Protein AF-A0A7L4Z7W6-F1 (afdb_monomer_lite)

Secondary structure (DSSP, 8-state):
------SEEEEEEEESSHHHHHHHHHHHHHHHHTT--EEEEEEGGGTEEEEEEESS--------

Foldseek 3Di:
DPP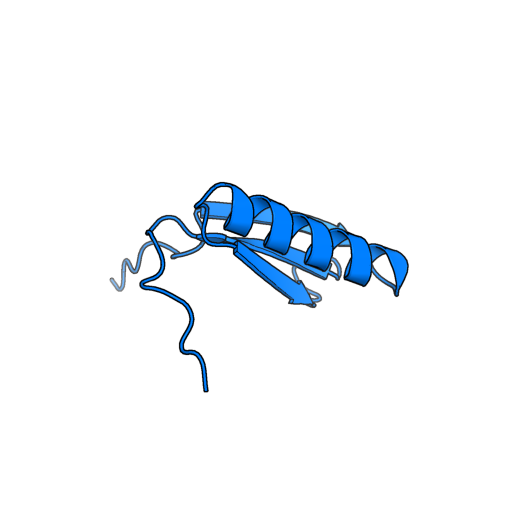PPDQFPDKAAQADDDVSQVVQVVVQVVCVVVQWHKDWDADVVRRGIIIGTGPDSPDDDPDD

Radius of gyration: 12.54 Å; chains: 1; bounding box: 30×33×30 Å

Sequence (64 aa):
MSGLADPVARVLRHGTGPAARRAAAEQADRLWARGVAARAVFRPGYGGWAVLVFRAPVRKRPRE

Structure (mmCIF, N/CA/C/O backbone):
data_AF-A0A7L4Z7W6-F1
#
_entry.id   AF-A0A7L4Z7W6-F1
#
loop_
_atom_site.group_PDB
_atom_site.id
_atom_site.type_symbol
_atom_site.label_atom_id
_atom_site.label_alt_id
_atom_site.label_comp_id
_atom_site.label_asym_id
_atom_site.label_entity_id
_atom_site.label_seq_id
_atom_site.pdbx_PDB_ins_code
_atom_site.Cartn_x
_atom_site.Cartn_y
_atom_site.Cartn_z
_atom_site.occupancy
_atom_site.B_iso_or_equiv
_atom_site.auth_seq_id
_atom_site.auth_comp_id
_atom_site.auth_asym_id
_atom_site.auth_atom_id
_atom_site.pdbx_PDB_model_num
ATOM 1 N N . MET A 1 1 ? -14.828 -24.875 5.876 1.00 36.88 1 MET A N 1
ATOM 2 C CA . MET A 1 1 ? -14.664 -23.753 4.926 1.00 36.88 1 MET A CA 1
ATOM 3 C C . MET A 1 1 ? -14.013 -22.596 5.670 1.00 36.88 1 MET A C 1
ATOM 5 O O . MET A 1 1 ? -14.697 -21.898 6.406 1.00 36.88 1 MET A O 1
ATOM 9 N N . SER A 1 2 ? -12.690 -22.443 5.580 1.00 42.88 2 SER A N 1
ATOM 10 C CA . SER A 1 2 ? -11.960 -21.395 6.311 1.00 42.88 2 SER A CA 1
ATOM 11 C C . SER A 1 2 ? -12.094 -20.054 5.589 1.00 42.88 2 SER A C 1
ATOM 13 O O . SER A 1 2 ? -11.237 -19.672 4.800 1.00 42.88 2 SER A O 1
ATOM 15 N N . GLY A 1 3 ? -13.203 -19.358 5.836 1.00 46.09 3 GLY A N 1
ATOM 16 C CA . GLY A 1 3 ? -13.463 -17.999 5.360 1.00 46.09 3 GLY A CA 1
ATOM 17 C C . GLY A 1 3 ? -12.729 -16.945 6.189 1.00 46.09 3 GLY A C 1
ATOM 18 O O . GLY A 1 3 ? -13.366 -16.073 6.773 1.00 46.09 3 GLY A O 1
ATOM 19 N N . LEU A 1 4 ? -11.398 -17.027 6.282 1.00 51.12 4 LEU A N 1
ATOM 20 C CA . LEU A 1 4 ? -10.610 -15.919 6.819 1.00 51.12 4 LEU A CA 1
ATOM 21 C C . LEU A 1 4 ? -10.646 -14.802 5.778 1.00 51.12 4 LEU A C 1
ATOM 23 O O . LEU A 1 4 ? -9.962 -14.878 4.760 1.00 51.12 4 LEU A O 1
ATOM 27 N N . ALA A 1 5 ? -11.500 -13.803 6.008 1.00 55.97 5 ALA A N 1
ATOM 28 C CA . ALA A 1 5 ? -11.519 -12.583 5.217 1.00 55.97 5 ALA A CA 1
ATOM 29 C C . ALA A 1 5 ? -10.081 -12.071 5.093 1.00 55.97 5 ALA A C 1
ATOM 31 O O . ALA A 1 5 ? -9.416 -11.865 6.111 1.00 55.97 5 ALA A O 1
ATOM 32 N N . ASP A 1 6 ? -9.595 -11.928 3.858 1.00 62.38 6 ASP A N 1
ATOM 33 C CA . ASP A 1 6 ? -8.223 -11.499 3.622 1.00 62.38 6 ASP A CA 1
ATOM 34 C C . ASP A 1 6 ? -7.994 -10.182 4.390 1.00 62.38 6 ASP A C 1
ATOM 36 O O . ASP A 1 6 ? -8.758 -9.221 4.211 1.00 62.38 6 ASP A O 1
ATOM 40 N N . PRO A 1 7 ? -7.012 -10.128 5.310 1.00 78.19 7 PRO A N 1
ATOM 41 C CA . PRO A 1 7 ? -6.797 -8.948 6.139 1.00 78.19 7 PRO A CA 1
ATOM 42 C C . PRO A 1 7 ? -6.396 -7.737 5.290 1.00 78.19 7 PRO A C 1
ATOM 44 O O . PRO A 1 7 ? -6.461 -6.601 5.771 1.00 78.19 7 PRO A O 1
ATOM 47 N N . VAL A 1 8 ? -5.997 -7.959 4.033 1.00 81.81 8 VAL A N 1
ATOM 48 C CA . VAL A 1 8 ? -5.653 -6.928 3.065 1.00 81.81 8 VAL A CA 1
ATOM 49 C C . VAL A 1 8 ? -6.920 -6.405 2.380 1.00 81.81 8 VAL A C 1
ATOM 51 O O . VAL A 1 8 ? -7.575 -7.072 1.587 1.00 81.81 8 VAL A O 1
ATOM 54 N N . ALA A 1 9 ? -7.242 -5.143 2.652 1.00 86.44 9 ALA A N 1
ATOM 55 C CA . ALA A 1 9 ? -8.291 -4.396 1.970 1.00 86.44 9 ALA A CA 1
ATOM 56 C C . ALA A 1 9 ? -7.932 -4.099 0.514 1.00 86.44 9 ALA A C 1
ATOM 58 O O . ALA A 1 9 ? -8.798 -4.124 -0.360 1.00 86.44 9 ALA A O 1
ATOM 59 N N . ARG A 1 10 ? -6.664 -3.743 0.276 1.00 90.44 10 ARG A N 1
ATOM 60 C CA . ARG A 1 10 ? -6.191 -3.243 -1.016 1.00 90.44 10 ARG A CA 1
ATOM 61 C C . ARG A 1 10 ? -4.700 -3.496 -1.199 1.00 90.44 10 ARG A C 1
ATOM 63 O O . ARG A 1 10 ? -3.928 -3.392 -0.251 1.00 90.44 10 ARG A O 1
ATOM 70 N N . VAL A 1 11 ? -4.300 -3.755 -2.441 1.00 92.44 11 VAL A N 1
ATOM 71 C CA . VAL A 1 11 ? -2.895 -3.856 -2.857 1.00 92.44 11 VAL A CA 1
ATOM 72 C C . VAL A 1 11 ? -2.587 -2.723 -3.835 1.00 92.44 11 VAL A C 1
ATOM 74 O O . VAL A 1 11 ? -3.258 -2.598 -4.859 1.00 92.44 11 VAL A O 1
ATOM 77 N N . LEU A 1 12 ? -1.582 -1.901 -3.533 1.00 93.62 12 LEU A N 1
ATOM 78 C CA . LEU A 1 12 ? -1.074 -0.846 -4.419 1.00 93.62 12 LEU A CA 1
ATOM 79 C C . LEU A 1 12 ? 0.256 -1.305 -5.017 1.00 93.62 12 LEU A C 1
ATOM 81 O O . LEU A 1 12 ? 1.198 -1.553 -4.273 1.00 93.62 12 LEU A O 1
ATOM 85 N N . ARG A 1 13 ? 0.345 -1.471 -6.338 1.00 95.19 13 ARG A N 1
ATOM 86 C CA . ARG A 1 13 ? 1.537 -2.027 -7.005 1.00 95.19 13 ARG A CA 1
ATOM 87 C C . ARG A 1 13 ? 2.464 -0.902 -7.474 1.00 95.19 13 ARG A C 1
ATOM 89 O O . ARG A 1 13 ? 1.985 0.064 -8.056 1.00 95.19 13 ARG A O 1
ATOM 96 N N . HIS A 1 14 ? 3.769 -1.056 -7.248 1.00 90.19 14 HIS A N 1
ATOM 97 C CA . HIS A 1 14 ? 4.805 -0.081 -7.621 1.00 90.19 14 HIS A CA 1
ATOM 98 C C . HIS A 1 14 ? 5.842 -0.622 -8.618 1.00 90.19 14 HIS A C 1
ATOM 100 O O . HIS A 1 14 ? 6.558 0.168 -9.225 1.00 90.19 14 HIS A O 1
ATOM 106 N N . GLY A 1 15 ? 5.930 -1.942 -8.806 1.00 91.50 15 GLY A N 1
ATOM 107 C CA . GLY A 1 15 ? 6.869 -2.566 -9.745 1.00 91.50 15 GLY A CA 1
ATOM 108 C C . GLY A 1 15 ? 8.230 -2.889 -9.123 1.00 91.50 15 GLY A C 1
ATOM 109 O O . GLY A 1 15 ? 8.365 -3.026 -7.907 1.00 91.50 15 GLY A O 1
ATOM 110 N N . THR A 1 16 ? 9.260 -3.066 -9.944 1.00 93.38 16 THR A N 1
ATOM 111 C CA . THR A 1 16 ? 10.581 -3.544 -9.502 1.00 93.38 16 THR A CA 1
ATOM 112 C C . THR A 1 16 ? 11.612 -2.427 -9.344 1.00 93.38 16 THR A C 1
ATOM 114 O O . THR A 1 16 ? 11.516 -1.366 -9.952 1.00 93.38 16 THR A O 1
ATOM 117 N N . GLY A 1 17 ? 12.650 -2.695 -8.546 1.00 94.00 17 GLY A N 1
ATOM 118 C CA . GLY A 1 17 ? 13.836 -1.843 -8.436 1.00 94.00 17 GLY A CA 1
ATOM 119 C C . GLY A 1 17 ? 13.847 -0.866 -7.249 1.00 94.00 17 GLY A C 1
ATOM 120 O O . GLY A 1 17 ? 12.901 -0.816 -6.454 1.00 94.00 17 GLY A O 1
ATOM 121 N N . PRO A 1 18 ? 14.941 -0.092 -7.095 1.00 94.06 18 PRO A N 1
ATOM 122 C CA . PRO A 1 18 ? 15.148 0.791 -5.944 1.00 94.06 18 PRO A CA 1
ATOM 123 C C . PRO A 1 18 ? 14.129 1.933 -5.852 1.00 94.06 18 PRO A C 1
ATOM 125 O O . PRO A 1 18 ? 13.699 2.281 -4.754 1.00 94.06 18 PRO A O 1
ATOM 128 N N . ALA A 1 19 ? 13.709 2.487 -6.995 1.00 95.12 19 ALA A N 1
ATOM 129 C CA . ALA A 1 19 ? 12.697 3.541 -7.045 1.00 95.12 19 ALA A CA 1
ATOM 130 C C . ALA A 1 19 ? 11.330 3.028 -6.564 1.00 95.12 19 ALA A C 1
ATOM 132 O O . ALA A 1 19 ? 10.704 3.649 -5.708 1.00 95.12 19 ALA A O 1
ATOM 133 N N . ALA A 1 20 ? 10.917 1.843 -7.027 1.00 94.81 20 ALA A N 1
ATOM 134 C CA . ALA A 1 20 ? 9.673 1.208 -6.598 1.00 94.81 20 ALA A CA 1
ATOM 135 C C . ALA A 1 20 ? 9.680 0.862 -5.100 1.00 94.81 20 ALA A C 1
ATOM 137 O O . ALA A 1 20 ? 8.671 1.049 -4.420 1.00 94.81 20 ALA A O 1
ATOM 138 N N . ARG A 1 21 ? 10.830 0.429 -4.559 1.00 94.50 21 ARG A N 1
ATOM 139 C CA . ARG A 1 21 ? 11.009 0.209 -3.114 1.00 94.50 21 ARG A CA 1
ATOM 140 C C . ARG A 1 21 ? 10.745 1.479 -2.311 1.00 94.50 21 ARG A C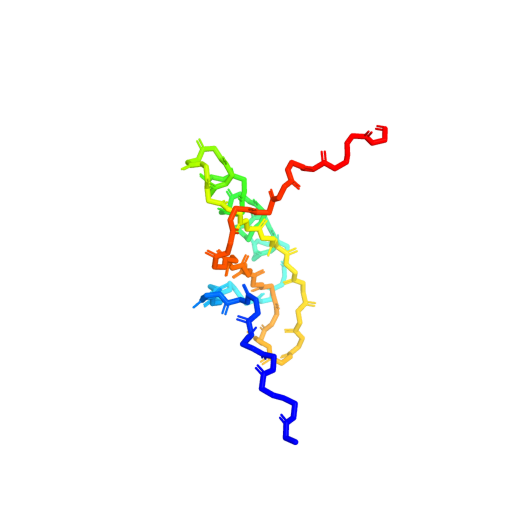 1
ATOM 142 O O . ARG A 1 21 ? 9.995 1.431 -1.339 1.00 94.50 21 ARG A O 1
ATOM 149 N N . ARG A 1 22 ? 11.375 2.593 -2.703 1.00 96.44 22 ARG A N 1
ATOM 150 C CA . ARG A 1 22 ? 11.224 3.889 -2.021 1.00 96.44 22 ARG A CA 1
ATOM 151 C C . ARG A 1 22 ? 9.784 4.383 -2.108 1.00 96.44 22 ARG A C 1
ATOM 153 O O . ARG A 1 22 ? 9.204 4.700 -1.079 1.00 96.44 22 ARG A O 1
ATOM 160 N N . ALA A 1 23 ? 9.182 4.329 -3.296 1.00 95.81 23 ALA A N 1
ATOM 161 C CA . ALA A 1 23 ? 7.792 4.727 -3.499 1.00 95.81 23 ALA A CA 1
ATOM 162 C C . ALA A 1 23 ? 6.814 3.906 -2.638 1.00 95.81 23 ALA A C 1
ATOM 164 O O . ALA A 1 23 ? 5.929 4.478 -2.004 1.00 95.81 23 ALA A O 1
ATOM 165 N N . ALA A 1 24 ? 6.999 2.583 -2.558 1.00 95.69 24 ALA A N 1
ATOM 166 C CA . ALA A 1 24 ? 6.167 1.726 -1.717 1.00 95.69 24 ALA A CA 1
ATOM 167 C C . ALA A 1 24 ? 6.357 2.023 -0.218 1.00 95.69 24 ALA A C 1
ATOM 169 O O . ALA A 1 24 ? 5.379 2.060 0.528 1.00 95.69 24 ALA A O 1
ATOM 170 N N . ALA A 1 25 ? 7.596 2.252 0.229 1.00 94.94 25 ALA A N 1
ATOM 171 C CA . ALA A 1 25 ? 7.889 2.609 1.617 1.00 94.94 25 ALA A CA 1
ATOM 172 C C . ALA A 1 25 ? 7.261 3.957 2.001 1.00 94.94 25 ALA A C 1
ATOM 174 O O . ALA A 1 25 ? 6.483 4.016 2.952 1.00 94.94 25 ALA A O 1
ATOM 175 N N . GLU A 1 26 ? 7.495 5.003 1.205 1.00 96.81 26 GLU A N 1
ATOM 176 C CA . GLU A 1 26 ? 6.901 6.323 1.428 1.00 96.81 26 GLU A CA 1
ATOM 177 C C . GLU A 1 26 ? 5.374 6.272 1.423 1.00 96.81 26 GLU A C 1
ATOM 179 O O . GLU A 1 26 ? 4.721 6.922 2.239 1.00 96.81 26 GLU A O 1
ATOM 184 N N . GLN A 1 27 ? 4.775 5.501 0.513 1.00 96.12 27 GLN A N 1
ATOM 185 C CA . GLN A 1 27 ? 3.325 5.384 0.458 1.00 96.12 27 GLN A CA 1
ATOM 186 C C . GLN A 1 27 ? 2.763 4.639 1.675 1.00 96.12 27 GLN A C 1
ATOM 188 O O . GLN A 1 27 ? 1.725 5.047 2.199 1.00 96.12 27 GLN A O 1
ATOM 193 N N . ALA A 1 28 ? 3.445 3.601 2.164 1.00 94.81 28 ALA A N 1
ATOM 194 C CA . ALA A 1 28 ? 3.071 2.943 3.412 1.00 94.81 28 ALA A CA 1
ATOM 195 C C . ALA A 1 28 ? 3.161 3.909 4.607 1.00 94.81 28 ALA A C 1
ATOM 197 O O . ALA A 1 28 ? 2.223 3.966 5.403 1.00 94.81 28 ALA A O 1
ATOM 198 N N . ASP A 1 29 ? 4.221 4.715 4.703 1.00 95.00 29 ASP A N 1
ATOM 199 C CA . ASP A 1 29 ? 4.379 5.701 5.780 1.00 95.00 29 ASP A CA 1
ATOM 200 C C . ASP A 1 29 ? 3.324 6.816 5.711 1.00 95.00 29 ASP A C 1
ATOM 202 O O . ASP A 1 29 ? 2.739 7.181 6.732 1.00 95.00 29 ASP A O 1
ATOM 206 N N . ARG A 1 30 ? 2.986 7.306 4.510 1.00 95.44 30 ARG A N 1
ATOM 207 C CA . ARG A 1 30 ? 1.888 8.274 4.320 1.00 95.44 30 ARG A CA 1
ATOM 208 C C . ARG A 1 30 ? 0.536 7.709 4.752 1.00 95.44 30 ARG A C 1
ATOM 210 O O . ARG A 1 30 ? -0.293 8.452 5.273 1.00 95.44 30 ARG A O 1
ATOM 217 N N . LEU A 1 31 ? 0.290 6.419 4.524 1.00 92.56 31 LEU A N 1
ATOM 218 C CA . LEU A 1 31 ? -0.932 5.756 4.985 1.00 92.56 31 LEU A CA 1
ATOM 219 C C . LEU A 1 31 ? -0.951 5.644 6.512 1.00 92.56 31 LEU A C 1
ATOM 221 O O . LEU A 1 31 ? -1.956 6.012 7.121 1.00 92.56 31 LEU A O 1
ATOM 225 N N . TRP A 1 32 ? 0.170 5.275 7.136 1.00 89.75 32 TRP A N 1
ATOM 226 C CA . TRP A 1 32 ? 0.298 5.277 8.596 1.00 89.75 32 TRP A CA 1
ATOM 227 C C . TRP A 1 32 ? 0.068 6.658 9.208 1.00 89.75 32 TRP A C 1
ATOM 229 O O . TRP A 1 32 ? -0.660 6.768 10.193 1.00 89.75 32 TRP A O 1
ATOM 239 N N . ALA A 1 33 ? 0.616 7.714 8.604 1.00 91.62 33 ALA A N 1
ATOM 240 C CA . ALA A 1 33 ? 0.394 9.093 9.040 1.00 91.62 33 ALA A CA 1
ATOM 241 C C . ALA A 1 33 ? -1.089 9.509 8.977 1.00 91.62 33 ALA A C 1
ATOM 243 O O . ALA A 1 33 ? -1.522 10.376 9.729 1.00 91.62 33 ALA A O 1
ATOM 244 N N . ARG A 1 34 ? -1.882 8.864 8.112 1.00 91.38 34 ARG A N 1
ATOM 245 C CA . ARG A 1 34 ? -3.338 9.053 7.989 1.00 91.38 34 ARG A CA 1
ATOM 246 C C . ARG A 1 34 ? -4.151 8.088 8.862 1.00 91.38 34 ARG A C 1
ATOM 248 O O . ARG A 1 34 ? -5.367 8.026 8.717 1.00 91.38 34 ARG A O 1
ATOM 255 N N . GLY A 1 35 ? -3.502 7.307 9.728 1.00 89.12 35 GLY A N 1
ATOM 256 C CA . GLY A 1 35 ? -4.158 6.303 10.571 1.00 89.12 35 GLY A CA 1
ATOM 257 C C . GLY A 1 35 ? -4.581 5.031 9.827 1.00 89.12 35 GLY A C 1
ATOM 258 O O . GLY A 1 35 ? -5.314 4.213 10.377 1.00 89.12 35 GLY A O 1
ATOM 259 N N . VAL A 1 36 ? -4.123 4.839 8.588 1.00 90.12 36 VAL A N 1
ATOM 260 C CA . VAL A 1 36 ? -4.419 3.656 7.779 1.00 90.12 36 VAL A CA 1
ATOM 261 C C . VAL A 1 36 ? -3.266 2.667 7.904 1.00 90.12 36 VAL A C 1
ATOM 263 O O . VAL A 1 36 ? -2.137 2.952 7.507 1.00 90.12 36 VAL A O 1
ATOM 266 N N . ALA A 1 37 ? -3.546 1.474 8.424 1.00 90.38 37 ALA A N 1
ATOM 267 C CA . ALA A 1 37 ? -2.532 0.439 8.535 1.00 90.38 37 ALA A CA 1
ATOM 268 C C . ALA A 1 37 ? -2.108 -0.050 7.144 1.00 90.38 37 ALA A C 1
ATOM 270 O O . ALA A 1 37 ? -2.921 -0.572 6.373 1.00 90.38 37 ALA A O 1
ATOM 271 N N . ALA A 1 38 ? -0.820 0.094 6.837 1.00 93.06 38 ALA A N 1
ATOM 272 C CA . ALA A 1 38 ? -0.259 -0.310 5.558 1.00 93.06 38 ALA A CA 1
ATOM 273 C C . ALA A 1 38 ? 1.150 -0.903 5.691 1.00 93.06 38 ALA A C 1
ATOM 275 O O . ALA A 1 38 ? 1.869 -0.641 6.653 1.00 93.06 38 ALA A O 1
ATOM 276 N N . ARG A 1 39 ? 1.582 -1.718 4.727 1.00 93.00 39 ARG A N 1
ATOM 277 C CA . ARG A 1 39 ? 2.933 -2.299 4.714 1.00 93.00 39 ARG A CA 1
ATOM 278 C C . ARG A 1 39 ? 3.484 -2.385 3.301 1.00 93.00 39 ARG A C 1
ATOM 280 O O . ARG A 1 39 ? 2.863 -3.000 2.440 1.00 93.00 39 ARG A O 1
ATOM 287 N N . ALA A 1 40 ? 4.684 -1.847 3.101 1.00 95.06 40 ALA A N 1
ATOM 288 C CA . ALA A 1 40 ? 5.468 -2.084 1.897 1.00 95.06 40 ALA A CA 1
ATOM 289 C C . ALA A 1 40 ? 6.057 -3.504 1.916 1.00 95.06 40 ALA A C 1
ATOM 291 O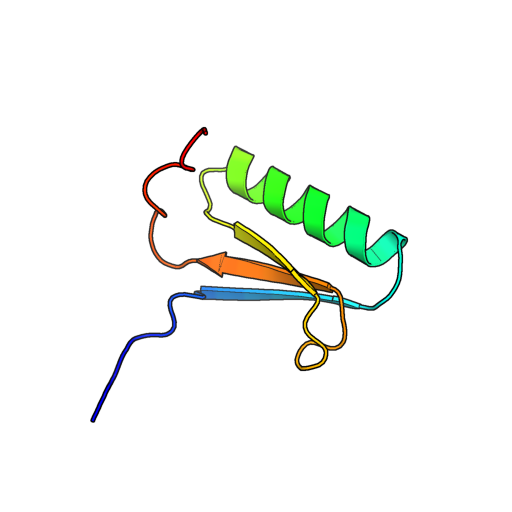 O . ALA A 1 40 ? 6.628 -3.942 2.919 1.00 95.06 40 ALA A O 1
ATOM 292 N N . VAL A 1 41 ? 5.916 -4.231 0.814 1.00 94.62 41 VAL A N 1
ATOM 293 C CA . VAL A 1 41 ? 6.389 -5.609 0.663 1.00 94.62 41 VAL A CA 1
ATOM 294 C C . VAL A 1 41 ? 6.855 -5.845 -0.767 1.00 94.62 41 VAL A C 1
ATOM 296 O O . VAL A 1 41 ? 6.253 -5.345 -1.713 1.00 94.62 41 VAL A O 1
ATOM 299 N N . PHE A 1 42 ? 7.910 -6.637 -0.935 1.00 93.31 42 PHE A N 1
ATOM 300 C CA . PHE A 1 42 ? 8.271 -7.190 -2.233 1.00 93.31 42 PHE A CA 1
ATOM 301 C C . PHE A 1 42 ? 7.597 -8.552 -2.404 1.00 93.31 42 PHE A C 1
ATOM 303 O O . PHE A 1 42 ? 7.847 -9.472 -1.622 1.00 93.31 42 PHE A O 1
ATOM 310 N N . ARG A 1 43 ? 6.733 -8.691 -3.412 1.00 91.38 43 ARG A N 1
ATOM 311 C CA . ARG A 1 43 ? 6.161 -9.981 -3.814 1.00 91.38 43 ARG A CA 1
ATOM 312 C C . ARG A 1 43 ? 6.211 -10.124 -5.336 1.00 91.38 43 ARG A C 1
ATOM 314 O O . ARG A 1 43 ? 5.560 -9.341 -6.030 1.00 91.38 43 ARG A O 1
ATOM 321 N N . PRO A 1 44 ? 6.869 -11.171 -5.866 1.00 89.00 44 PRO A N 1
ATOM 322 C CA . PRO A 1 44 ? 6.839 -11.477 -7.297 1.00 89.00 44 PRO A CA 1
ATOM 323 C C . PRO A 1 44 ? 5.416 -11.626 -7.851 1.00 89.00 44 PRO A C 1
ATOM 325 O O . PRO A 1 44 ? 5.120 -11.109 -8.920 1.00 89.00 44 PRO A O 1
ATOM 328 N N . GLY A 1 45 ? 4.494 -12.210 -7.074 1.00 90.12 45 GLY A N 1
ATOM 329 C CA . GLY A 1 45 ? 3.075 -12.324 -7.445 1.00 90.12 45 GLY A CA 1
ATOM 330 C C . GLY A 1 45 ? 2.327 -10.989 -7.604 1.00 90.12 45 GLY A C 1
ATOM 331 O O . GLY A 1 45 ? 1.215 -10.972 -8.121 1.00 90.12 45 GLY A O 1
ATOM 332 N N . TYR A 1 46 ? 2.921 -9.864 -7.188 1.00 88.25 46 TYR A N 1
ATOM 333 C CA . TYR A 1 46 ? 2.403 -8.510 -7.426 1.00 88.25 46 TYR A CA 1
ATOM 334 C C . TYR A 1 46 ? 3.226 -7.720 -8.452 1.00 88.25 46 TYR A C 1
ATOM 336 O O . TYR A 1 46 ? 3.002 -6.520 -8.610 1.00 88.25 46 TYR A O 1
ATOM 344 N N . GLY A 1 47 ? 4.167 -8.369 -9.143 1.00 88.25 47 GLY A N 1
ATOM 345 C CA . GLY A 1 47 ? 5.068 -7.717 -10.092 1.00 88.25 47 GLY A CA 1
ATOM 346 C C . GLY A 1 47 ? 6.177 -6.894 -9.429 1.00 88.25 47 GLY A C 1
ATOM 347 O O . GLY A 1 47 ? 6.777 -6.052 -10.089 1.00 88.25 47 GLY A O 1
ATOM 348 N N . GLY A 1 48 ? 6.447 -7.103 -8.131 1.00 94.75 48 GLY A N 1
ATOM 349 C CA . GLY A 1 48 ? 7.536 -6.445 -7.405 1.00 94.75 48 GLY A CA 1
ATOM 350 C C . GLY A 1 48 ? 7.107 -5.837 -6.070 1.00 94.75 48 GLY A C 1
ATOM 351 O O . GLY A 1 48 ? 6.435 -6.478 -5.260 1.00 94.75 48 GLY A O 1
ATOM 352 N N . TRP A 1 49 ? 7.542 -4.607 -5.811 1.00 97.06 49 TRP A N 1
ATOM 353 C CA . TRP A 1 49 ? 7.147 -3.836 -4.639 1.00 97.06 49 TRP A CA 1
ATOM 354 C C . TRP A 1 49 ? 5.675 -3.449 -4.714 1.00 97.06 49 TRP A C 1
ATOM 356 O O . TRP A 1 49 ? 5.175 -2.982 -5.740 1.00 97.06 49 TRP A O 1
ATOM 366 N N . ALA A 1 50 ? 4.987 -3.631 -3.597 1.00 96.44 50 ALA A N 1
ATOM 367 C CA . ALA A 1 50 ? 3.600 -3.260 -3.415 1.00 96.44 50 ALA A CA 1
ATOM 368 C C . ALA A 1 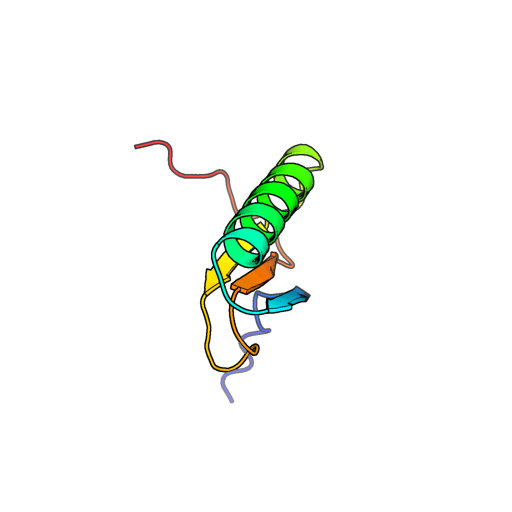50 ? 3.352 -2.793 -1.977 1.00 96.44 50 ALA A C 1
ATOM 370 O O . ALA A 1 50 ? 4.115 -3.113 -1.064 1.00 96.44 50 ALA A O 1
ATOM 371 N N . VAL A 1 51 ? 2.258 -2.068 -1.769 1.00 96.00 51 VAL A N 1
ATOM 372 C CA . VAL A 1 51 ? 1.747 -1.698 -0.451 1.00 96.00 51 VAL A CA 1
ATOM 373 C C . VAL A 1 51 ? 0.474 -2.480 -0.181 1.00 96.00 51 VAL A C 1
ATOM 375 O O . VAL A 1 51 ? -0.492 -2.392 -0.937 1.00 96.00 51 VAL A O 1
ATOM 378 N N . LEU A 1 52 ? 0.475 -3.243 0.906 1.00 94.19 52 LEU A N 1
ATOM 379 C CA . LEU A 1 52 ? -0.720 -3.877 1.449 1.00 94.19 52 LEU A CA 1
ATOM 380 C C . LEU A 1 52 ? -1.399 -2.886 2.380 1.00 94.19 52 LEU A C 1
ATOM 382 O O . LEU A 1 52 ? -0.758 -2.394 3.303 1.00 94.19 52 LEU A O 1
ATOM 386 N N . VAL A 1 53 ? -2.671 -2.605 2.147 1.00 92.56 53 VAL A N 1
ATOM 387 C CA . VAL A 1 53 ? -3.522 -1.798 3.024 1.00 92.56 53 VAL A CA 1
ATOM 388 C C . VAL A 1 53 ? -4.434 -2.751 3.774 1.00 92.56 53 VAL A C 1
ATOM 390 O O . VAL A 1 53 ? -5.095 -3.567 3.136 1.00 92.56 53 VAL A O 1
ATOM 393 N N . PHE A 1 54 ? -4.480 -2.673 5.099 1.00 89.62 54 PHE A N 1
ATOM 394 C CA . PHE A 1 54 ? -5.230 -3.617 5.928 1.00 89.62 54 PHE A CA 1
ATOM 395 C C . PHE A 1 54 ? -6.634 -3.091 6.270 1.00 89.62 54 PHE A C 1
ATOM 397 O O . PHE A 1 54 ? -6.822 -1.884 6.415 1.00 89.62 54 PHE A O 1
ATOM 404 N N . ARG A 1 55 ? -7.630 -3.989 6.376 1.00 78.62 55 ARG A N 1
ATOM 405 C CA . ARG A 1 55 ? -9.039 -3.630 6.677 1.00 78.62 55 ARG A CA 1
ATOM 406 C C . ARG A 1 55 ? -9.270 -3.212 8.128 1.00 78.62 55 ARG A C 1
ATOM 408 O O . ARG A 1 55 ? -10.158 -2.412 8.390 1.00 78.62 55 ARG A O 1
ATOM 415 N N . ALA A 1 56 ? -8.509 -3.771 9.062 1.00 66.56 56 ALA A N 1
ATOM 416 C CA . ALA A 1 56 ? -8.642 -3.470 10.480 1.00 66.56 56 ALA A CA 1
ATOM 417 C C . ALA A 1 56 ? -7.598 -2.428 10.909 1.00 66.56 56 ALA A C 1
ATOM 419 O O . ALA A 1 56 ? -6.492 -2.425 10.355 1.00 66.56 56 ALA A O 1
ATOM 420 N N . PRO A 1 57 ? -7.883 -1.591 11.925 1.00 57.59 57 PRO A N 1
ATOM 421 C CA . PRO A 1 57 ? -6.833 -0.865 12.620 1.00 57.59 57 PRO A CA 1
ATOM 422 C C . PRO A 1 57 ? -5.892 -1.910 13.218 1.00 57.59 57 PRO A C 1
ATOM 424 O O . PRO A 1 57 ? -6.209 -2.566 14.210 1.00 57.59 57 PRO A O 1
ATOM 427 N N . VAL A 1 58 ? -4.748 -2.128 12.568 1.00 56.12 58 VAL A N 1
ATOM 428 C CA . VAL A 1 58 ? -3.712 -3.001 13.109 1.00 56.12 58 VAL A CA 1
ATOM 429 C C . VAL A 1 58 ? -3.280 -2.339 14.411 1.00 56.12 58 VAL A C 1
ATOM 431 O O . VAL A 1 58 ? -2.723 -1.238 14.401 1.00 56.12 58 VAL A O 1
ATOM 434 N N . ARG A 1 59 ? -3.641 -2.975 15.532 1.00 49.69 59 ARG A N 1
ATOM 435 C CA . ARG A 1 59 ? -3.252 -2.591 16.891 1.00 49.69 59 ARG A CA 1
ATOM 436 C C . ARG A 1 59 ? -1.761 -2.237 16.832 1.00 49.69 59 ARG A C 1
ATOM 438 O O . ARG A 1 59 ? -0.981 -3.053 16.357 1.00 49.69 59 ARG A O 1
ATOM 445 N N . LYS A 1 60 ? -1.446 -0.980 17.172 1.00 49.28 60 LY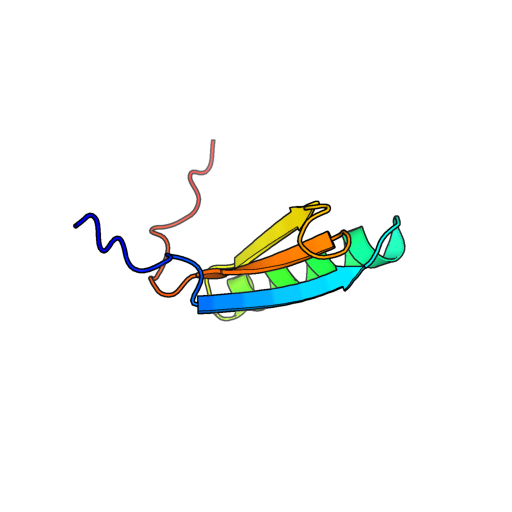S A N 1
ATOM 446 C CA . LYS A 1 60 ? -0.138 -0.296 17.124 1.00 49.28 60 LYS A CA 1
ATOM 447 C C . LYS A 1 60 ? 1.081 -1.212 16.915 1.00 49.28 60 LYS A C 1
ATOM 449 O O . LYS A 1 60 ? 1.251 -2.179 17.649 1.00 49.28 60 LYS A O 1
ATOM 454 N N . ARG A 1 61 ? 1.969 -0.810 15.987 1.00 54.59 61 ARG A N 1
ATOM 455 C CA . ARG A 1 61 ? 3.351 -1.316 15.829 1.00 54.59 61 ARG A CA 1
ATOM 456 C C . ARG A 1 61 ? 3.939 -1.718 17.197 1.00 54.59 61 ARG A C 1
ATOM 458 O O . ARG A 1 61 ? 3.992 -0.840 18.064 1.00 54.59 61 ARG A O 1
ATOM 465 N N . PRO A 1 62 ? 4.418 -2.961 17.390 1.00 46.97 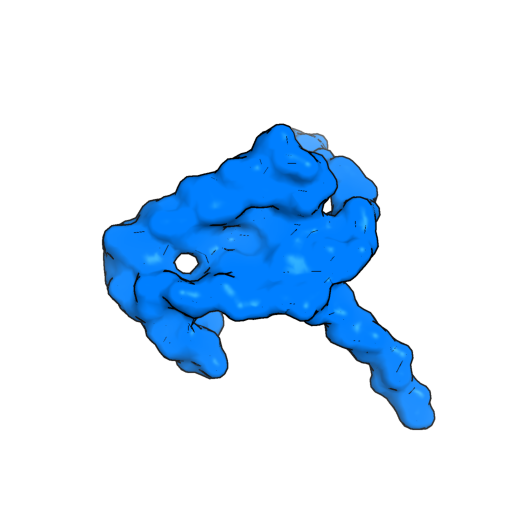62 PRO A N 1
ATOM 466 C CA . PRO A 1 62 ? 5.339 -3.244 18.479 1.00 46.97 62 PRO A CA 1
ATOM 467 C C . PRO A 1 62 ? 6.572 -2.375 18.222 1.00 46.97 62 PRO A C 1
ATOM 469 O O . PRO A 1 62 ? 7.212 -2.494 17.176 1.00 46.97 62 PRO A O 1
ATOM 472 N N . ARG A 1 63 ? 6.819 -1.409 19.106 1.00 52.06 63 ARG A N 1
ATOM 473 C CA . ARG A 1 63 ? 8.161 -0.860 19.272 1.00 52.06 63 ARG A CA 1
ATOM 474 C C . ARG A 1 63 ? 8.913 -1.929 20.059 1.00 52.06 63 ARG A C 1
ATOM 476 O O . ARG A 1 63 ? 8.547 -2.163 21.207 1.00 52.06 63 ARG A O 1
ATOM 483 N N . GLU A 1 64 ? 9.839 -2.617 19.403 1.00 53.53 64 GLU A N 1
ATOM 484 C CA . GLU A 1 64 ? 11.004 -3.171 20.101 1.00 53.53 64 GLU A CA 1
ATOM 485 C C . GLU A 1 64 ? 11.959 -2.024 20.443 1.00 53.53 64 GLU A C 1
ATOM 487 O O . GLU A 1 64 ? 12.037 -1.068 19.629 1.00 53.53 64 GLU A O 1
#

pLDDT: mean 82.79, std 17.7, range [36.88, 97.06]